Protein AF-A0A1Y3U5J1-F1 (afdb_monomer_lite)

Structure (mmCIF, N/CA/C/O backbone):
data_AF-A0A1Y3U5J1-F1
#
_entry.id   AF-A0A1Y3U5J1-F1
#
loop_
_atom_site.group_PDB
_atom_site.id
_atom_site.type_symbol
_atom_site.label_atom_id
_atom_site.label_alt_id
_atom_site.label_comp_id
_atom_site.label_asym_id
_atom_site.label_entity_id
_atom_site.label_seq_id
_atom_site.pdbx_PDB_ins_code
_atom_site.Cartn_x
_atom_site.Cartn_y
_atom_site.Cartn_z
_atom_site.occupancy
_atom_site.B_iso_or_equiv
_atom_site.auth_seq_id
_atom_site.auth_comp_id
_atom_site.auth_asym_id
_atom_site.auth_atom_id
_atom_site.pdbx_PDB_model_num
ATOM 1 N N . MET A 1 1 ? 10.148 -7.569 -14.868 1.00 56.69 1 MET A N 1
ATOM 2 C CA . MET A 1 1 ? 9.411 -7.287 -13.622 1.00 56.69 1 MET A CA 1
ATOM 3 C C . MET A 1 1 ? 9.762 -8.382 -12.646 1.00 56.69 1 MET A C 1
ATOM 5 O O . MET A 1 1 ? 9.313 -9.505 -12.846 1.00 56.69 1 MET A O 1
ATOM 9 N N . ASP A 1 2 ? 10.622 -8.093 -11.670 1.00 65.00 2 ASP A N 1
ATOM 10 C CA . ASP A 1 2 ? 10.996 -9.087 -10.664 1.00 65.00 2 ASP A CA 1
ATOM 11 C C . ASP A 1 2 ? 9.835 -9.297 -9.703 1.00 65.00 2 ASP A C 1
ATOM 13 O O . ASP A 1 2 ? 9.627 -8.558 -8.738 1.00 65.00 2 ASP A O 1
ATOM 17 N N . ARG A 1 3 ? 9.050 -10.330 -10.007 1.00 63.84 3 ARG A N 1
ATOM 18 C CA . ARG A 1 3 ? 7.962 -10.824 -9.164 1.00 63.84 3 ARG A CA 1
ATOM 19 C C . ARG A 1 3 ? 8.442 -11.074 -7.731 1.00 63.84 3 ARG A C 1
ATOM 21 O O . ARG A 1 3 ? 7.690 -10.850 -6.785 1.00 63.84 3 ARG A O 1
ATOM 28 N N . ASP A 1 4 ? 9.700 -11.479 -7.600 1.00 67.88 4 ASP A N 1
ATOM 29 C CA . ASP A 1 4 ? 10.352 -11.791 -6.334 1.00 67.88 4 ASP A CA 1
ATOM 30 C C . ASP A 1 4 ? 10.629 -10.529 -5.512 1.00 67.88 4 ASP A C 1
ATOM 32 O O . ASP A 1 4 ? 10.334 -10.513 -4.321 1.00 67.88 4 ASP A O 1
ATOM 36 N N . ALA A 1 5 ? 11.044 -9.425 -6.144 1.00 68.62 5 ALA A N 1
ATOM 37 C CA . ALA A 1 5 ? 11.240 -8.145 -5.460 1.00 68.62 5 ALA A CA 1
ATOM 38 C C . ALA A 1 5 ? 9.916 -7.549 -4.954 1.00 68.62 5 ALA A C 1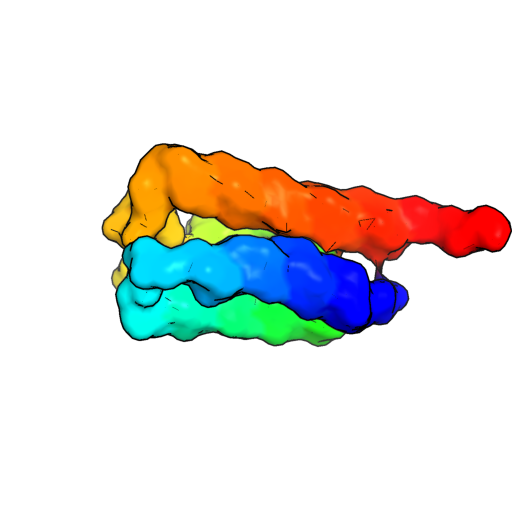
ATOM 40 O O . ALA A 1 5 ? 9.856 -6.988 -3.858 1.00 68.62 5 ALA A O 1
ATOM 41 N N . ALA A 1 6 ? 8.833 -7.695 -5.730 1.00 69.19 6 ALA A N 1
ATOM 42 C CA . ALA A 1 6 ? 7.500 -7.307 -5.277 1.00 69.19 6 ALA A CA 1
ATOM 43 C C . ALA A 1 6 ? 7.056 -8.164 -4.084 1.00 69.19 6 ALA A C 1
ATOM 45 O O . ALA A 1 6 ? 6.608 -7.629 -3.069 1.00 69.19 6 ALA A O 1
ATOM 46 N N . MET A 1 7 ? 7.220 -9.485 -4.173 1.00 70.44 7 MET A N 1
ATOM 47 C CA . MET A 1 7 ? 6.881 -10.386 -3.073 1.00 70.44 7 MET A CA 1
ATOM 48 C C . MET A 1 7 ? 7.713 -10.125 -1.816 1.00 70.44 7 MET A C 1
ATOM 50 O O . MET A 1 7 ? 7.141 -10.138 -0.733 1.00 70.44 7 MET A O 1
ATOM 54 N N . GLU A 1 8 ? 9.007 -9.831 -1.928 1.00 76.06 8 GLU A N 1
ATOM 55 C CA . GLU A 1 8 ? 9.881 -9.542 -0.786 1.00 76.06 8 GLU A CA 1
ATOM 56 C C . GLU A 1 8 ? 9.525 -8.212 -0.104 1.00 76.06 8 GLU A C 1
ATOM 58 O O . GLU A 1 8 ? 9.338 -8.165 1.115 1.00 76.06 8 GLU A O 1
ATOM 63 N N . ALA A 1 9 ? 9.326 -7.144 -0.885 1.00 71.44 9 ALA A N 1
ATOM 64 C CA . ALA A 1 9 ? 8.915 -5.841 -0.361 1.00 71.44 9 ALA A CA 1
ATOM 65 C C . ALA A 1 9 ? 7.562 -5.916 0.369 1.00 71.44 9 ALA A C 1
ATOM 67 O O . ALA A 1 9 ? 7.376 -5.290 1.416 1.00 71.44 9 ALA A O 1
ATOM 68 N N . PHE A 1 10 ? 6.624 -6.721 -0.143 1.00 76.56 10 PHE A N 1
ATOM 69 C CA . PHE A 1 10 ? 5.346 -6.957 0.525 1.00 76.56 10 PHE A CA 1
ATOM 70 C C . PHE A 1 10 ? 5.424 -7.991 1.653 1.00 76.56 10 PHE A C 1
ATOM 72 O O . PHE A 1 10 ? 4.622 -7.904 2.580 1.00 76.56 10 PHE A O 1
ATOM 79 N N . ALA A 1 11 ? 6.377 -8.926 1.641 1.00 76.75 11 ALA A N 1
ATOM 80 C CA . ALA A 1 11 ? 6.579 -9.879 2.731 1.00 76.75 11 ALA A CA 1
ATOM 81 C C . ALA A 1 11 ? 6.953 -9.158 4.030 1.00 76.75 11 ALA A C 1
ATOM 83 O O . ALA A 1 11 ? 6.437 -9.514 5.085 1.00 76.75 11 ALA A O 1
ATOM 84 N N . GLY A 1 12 ? 7.771 -8.102 3.957 1.00 72.25 12 GLY A N 1
ATOM 85 C CA . GLY A 1 12 ? 8.059 -7.242 5.110 1.00 72.25 12 GLY A CA 1
ATOM 86 C C . GLY A 1 12 ? 6.797 -6.602 5.698 1.00 72.25 12 GLY A C 1
ATOM 87 O O . GLY A 1 12 ? 6.580 -6.657 6.904 1.00 72.25 12 GLY A O 1
ATOM 88 N N . PHE A 1 13 ? 5.919 -6.077 4.838 1.00 75.06 13 PHE A N 1
ATOM 89 C CA . PHE A 1 13 ? 4.654 -5.461 5.251 1.00 75.06 13 PHE A CA 1
ATOM 90 C C . PHE A 1 13 ? 3.631 -6.484 5.781 1.00 75.06 13 PHE A C 1
ATOM 92 O O . PHE A 1 13 ? 2.896 -6.199 6.720 1.00 75.06 13 PHE A O 1
ATOM 99 N N . LEU A 1 14 ? 3.577 -7.686 5.197 1.00 73.50 14 LEU A N 1
ATOM 100 C CA . LEU A 1 14 ? 2.668 -8.766 5.604 1.00 73.50 14 LEU A CA 1
ATOM 101 C C . LEU A 1 14 ? 3.132 -9.515 6.861 1.00 73.50 14 LEU A C 1
ATOM 103 O O . LEU A 1 14 ? 2.298 -10.086 7.560 1.00 73.50 14 LEU A O 1
ATOM 107 N N . ASN A 1 15 ? 4.436 -9.528 7.147 1.00 72.38 15 ASN A N 1
ATOM 108 C CA . ASN A 1 15 ? 4.993 -10.120 8.366 1.00 72.38 15 ASN A CA 1
ATOM 109 C C . ASN A 1 15 ? 4.779 -9.244 9.607 1.00 72.38 15 ASN A C 1
ATOM 111 O O . ASN A 1 15 ? 4.990 -9.715 10.730 1.00 72.38 15 ASN A O 1
ATOM 115 N N . ASP A 1 16 ? 4.331 -8.000 9.429 1.00 66.75 16 ASP A N 1
ATOM 116 C CA . ASP A 1 16 ? 3.850 -7.187 10.533 1.00 66.75 16 ASP A CA 1
ATOM 117 C C . ASP A 1 16 ? 2.558 -7.811 11.093 1.00 66.75 16 ASP A C 1
ATOM 119 O O . ASP A 1 16 ? 1.486 -7.780 10.481 1.00 66.75 16 ASP A O 1
ATOM 123 N N . ARG A 1 17 ? 2.665 -8.403 12.290 1.00 64.12 17 ARG A N 1
ATOM 124 C CA . ARG A 1 17 ? 1.561 -9.092 12.984 1.00 64.12 17 ARG A CA 1
ATOM 125 C C . ARG A 1 17 ? 0.407 -8.158 13.384 1.00 64.12 17 ARG A C 1
ATOM 127 O O . ARG A 1 17 ? -0.548 -8.627 13.999 1.00 64.12 17 ARG A O 1
ATOM 134 N N . SER A 1 18 ? 0.481 -6.862 13.075 1.00 81.06 18 SER A N 1
ATOM 135 C CA . SER A 1 18 ? -0.569 -5.882 13.362 1.00 81.06 18 SER A CA 1
ATOM 136 C C . SER A 1 18 ? -1.691 -5.820 12.317 1.00 81.06 18 SER A C 1
ATOM 138 O O . SER A 1 18 ? -2.715 -5.185 12.584 1.00 81.06 18 SER A O 1
ATOM 140 N N . LEU A 1 19 ? -1.542 -6.459 11.147 1.00 87.75 19 LEU A N 1
ATOM 141 C CA . LEU A 1 19 ? -2.568 -6.401 10.103 1.00 87.75 19 LEU A CA 1
ATOM 142 C C . LEU A 1 19 ? -3.754 -7.336 10.381 1.00 87.75 19 LEU A C 1
ATOM 144 O O . LEU A 1 19 ? -3.591 -8.525 10.645 1.00 87.75 19 LEU A O 1
ATOM 148 N N . ASN A 1 20 ? -4.971 -6.812 10.235 1.00 90.38 20 ASN A N 1
ATOM 149 C CA . ASN A 1 20 ? -6.196 -7.613 10.241 1.00 90.38 20 ASN A CA 1
ATOM 150 C C . ASN A 1 20 ? -6.516 -8.195 8.850 1.00 90.38 20 ASN A C 1
ATOM 152 O O . ASN A 1 20 ? -5.942 -7.802 7.834 1.00 90.38 20 ASN A O 1
ATOM 156 N N . GLU A 1 21 ? -7.490 -9.106 8.781 1.00 89.31 21 GLU A N 1
ATOM 157 C CA . GLU A 1 21 ? -7.875 -9.790 7.536 1.00 89.31 21 GLU A CA 1
ATOM 158 C C . GLU A 1 21 ? -8.253 -8.833 6.395 1.00 89.31 21 GLU A C 1
ATOM 160 O O . GLU A 1 21 ? -7.897 -9.067 5.236 1.00 89.31 21 GLU A O 1
ATOM 165 N N . GLN A 1 22 ? -8.934 -7.724 6.710 1.00 90.38 22 GLN A N 1
ATOM 166 C CA . GLN A 1 22 ? -9.321 -6.724 5.715 1.00 90.38 22 GLN A CA 1
ATOM 167 C C . GLN A 1 22 ? -8.084 -6.043 5.113 1.00 90.38 22 GLN A C 1
ATOM 169 O O . GLN A 1 22 ? -8.000 -5.870 3.894 1.00 90.38 22 GLN A O 1
ATOM 174 N N . GLN A 1 23 ? -7.118 -5.680 5.955 1.00 91.12 23 GLN A N 1
ATOM 175 C CA . GLN A 1 23 ? -5.849 -5.088 5.538 1.00 91.12 23 GLN A CA 1
ATOM 176 C C . GLN A 1 23 ? -5.010 -6.084 4.726 1.00 91.12 23 GLN A C 1
ATOM 178 O O . GLN A 1 23 ? -4.532 -5.732 3.649 1.00 91.12 23 GLN A O 1
ATOM 183 N N . ILE A 1 24 ? -4.912 -7.342 5.165 1.00 89.50 24 ILE A N 1
ATOM 184 C CA . ILE A 1 24 ? -4.197 -8.408 4.442 1.00 89.50 24 ILE A CA 1
ATOM 185 C C . ILE A 1 24 ? -4.797 -8.616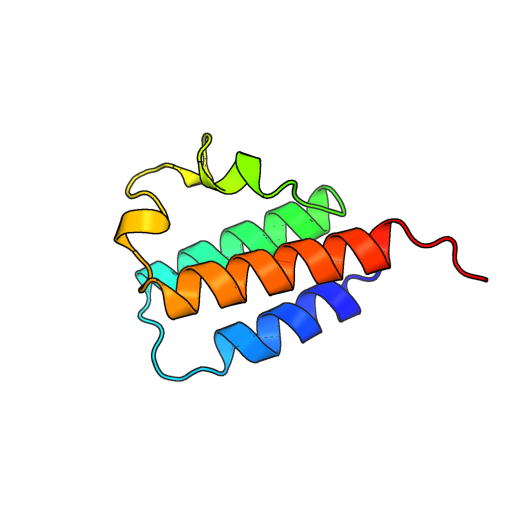 3.046 1.00 89.50 24 ILE A C 1
ATOM 187 O O . ILE A 1 24 ? -4.068 -8.679 2.055 1.00 89.50 24 ILE A O 1
ATOM 191 N N . SER A 1 25 ? -6.126 -8.692 2.939 1.00 89.88 25 SER A N 1
ATOM 192 C CA . SER A 1 25 ? -6.817 -8.835 1.651 1.00 89.88 25 SER A CA 1
ATOM 193 C C . SER A 1 25 ? -6.551 -7.646 0.720 1.00 89.88 25 SER A C 1
ATOM 195 O O . SER A 1 25 ? -6.327 -7.817 -0.479 1.00 89.88 25 SER A O 1
ATOM 197 N N . PHE A 1 26 ? -6.504 -6.428 1.266 1.00 92.25 26 PHE A N 1
ATOM 198 C CA . PHE A 1 26 ? -6.128 -5.242 0.501 1.00 92.25 26 PHE A CA 1
ATOM 199 C C . PHE A 1 26 ? -4.698 -5.324 -0.038 1.00 92.25 26 PHE A C 1
ATOM 201 O O . PHE A 1 26 ? -4.503 -5.133 -1.236 1.00 92.25 26 PHE A O 1
ATOM 208 N N . VAL A 1 27 ? -3.721 -5.674 0.801 1.00 89.69 27 VAL A N 1
ATOM 209 C CA . VAL A 1 27 ? -2.317 -5.813 0.377 1.00 89.69 27 VAL A CA 1
ATOM 210 C C . VAL A 1 27 ? -2.180 -6.870 -0.714 1.00 89.69 27 VAL A C 1
ATOM 212 O O . VAL A 1 27 ? -1.545 -6.614 -1.730 1.00 89.69 27 VAL A O 1
ATOM 215 N N . LYS A 1 28 ? -2.844 -8.024 -0.574 1.00 88.38 28 LYS A N 1
ATOM 216 C CA . LYS A 1 28 ? -2.844 -9.071 -1.609 1.00 88.38 28 LYS A CA 1
ATOM 217 C C . LYS A 1 28 ? -3.381 -8.569 -2.952 1.00 88.38 28 LYS A C 1
ATOM 219 O O . LYS A 1 28 ? -2.822 -8.906 -3.991 1.00 88.38 28 LYS A O 1
ATOM 224 N N . ARG A 1 29 ? -4.430 -7.736 -2.953 1.00 91.75 29 ARG A N 1
ATOM 225 C CA . ARG A 1 29 ? -4.936 -7.109 -4.189 1.00 91.75 29 ARG A CA 1
ATOM 226 C C . ARG A 1 29 ? -3.904 -6.175 -4.821 1.00 91.75 29 ARG A C 1
ATOM 228 O O . ARG A 1 29 ? -3.763 -6.187 -6.039 1.00 91.75 29 ARG A O 1
ATOM 235 N N . VAL A 1 30 ? -3.182 -5.397 -4.012 1.00 90.56 30 VAL A N 1
ATOM 236 C CA . VAL A 1 30 ? -2.098 -4.525 -4.497 1.00 90.56 30 VAL A CA 1
ATOM 237 C C . VAL A 1 30 ? -0.967 -5.360 -5.099 1.00 90.56 30 VAL A C 1
ATOM 239 O O . VAL A 1 30 ? -0.549 -5.075 -6.217 1.00 90.56 30 VAL A O 1
ATOM 242 N N . VAL A 1 31 ? -0.525 -6.416 -4.407 1.00 86.38 31 VAL A N 1
ATOM 243 C CA . VAL A 1 31 ? 0.502 -7.353 -4.898 1.00 86.38 31 VAL A CA 1
ATOM 244 C C . VAL A 1 31 ? 0.101 -7.922 -6.254 1.00 86.38 31 VAL A C 1
ATOM 246 O O . VAL A 1 31 ? 0.875 -7.827 -7.198 1.00 86.38 31 VAL A O 1
ATOM 249 N N . ASN A 1 32 ? -1.113 -8.469 -6.374 1.00 88.56 32 ASN A N 1
ATOM 250 C CA . ASN A 1 32 ? -1.591 -9.053 -7.628 1.00 88.56 32 ASN A CA 1
ATOM 251 C C . ASN A 1 32 ? -1.586 -8.026 -8.764 1.00 88.56 32 ASN A C 1
ATOM 253 O O . ASN A 1 32 ? -1.058 -8.299 -9.834 1.00 88.56 32 ASN A O 1
ATOM 257 N N . TYR A 1 33 ? -2.088 -6.815 -8.509 1.00 90.94 33 TYR A N 1
ATOM 258 C CA . TYR A 1 33 ? -2.073 -5.750 -9.509 1.00 90.94 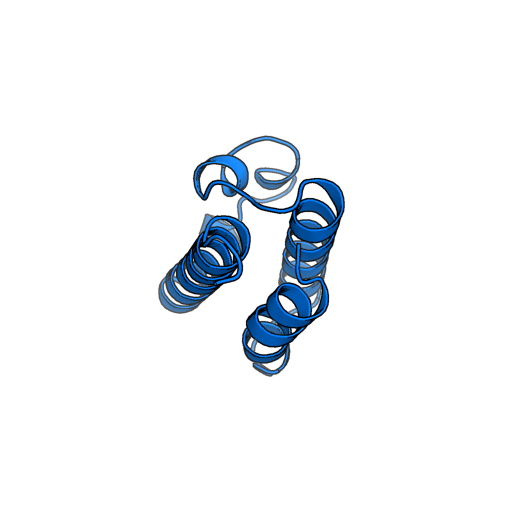33 TYR A CA 1
ATOM 259 C C . TYR A 1 33 ? -0.653 -5.399 -9.958 1.00 90.94 33 TYR A C 1
ATOM 261 O O . TYR A 1 33 ? -0.409 -5.252 -11.151 1.00 90.94 33 TYR A O 1
ATOM 269 N N . VAL A 1 34 ? 0.282 -5.267 -9.015 1.00 87.12 34 VAL A N 1
ATOM 270 C CA . VAL A 1 34 ? 1.688 -4.978 -9.315 1.00 87.12 34 VAL A CA 1
ATOM 271 C C . VAL A 1 34 ? 2.333 -6.128 -10.084 1.00 87.12 34 VAL A C 1
ATOM 273 O O . VAL A 1 34 ? 3.102 -5.877 -10.994 1.00 87.12 34 VAL A O 1
ATOM 276 N N . VAL A 1 35 ? 2.005 -7.383 -9.781 1.00 83.56 35 VAL A N 1
ATOM 277 C CA . VAL A 1 35 ? 2.501 -8.539 -10.541 1.00 83.56 35 VAL A CA 1
ATOM 278 C C . VAL A 1 35 ? 1.977 -8.528 -11.979 1.00 83.56 35 VAL A C 1
ATOM 280 O O . VAL A 1 35 ? 2.755 -8.758 -12.902 1.00 83.56 35 VAL A O 1
ATOM 283 N N . ASP A 1 36 ? 0.695 -8.224 -12.172 1.00 87.31 36 ASP A N 1
ATOM 284 C CA . ASP A 1 36 ? 0.046 -8.282 -13.487 1.00 87.31 36 ASP A CA 1
ATOM 285 C C . ASP A 1 36 ? 0.403 -7.081 -14.379 1.00 87.31 36 ASP A C 1
ATOM 287 O O . ASP A 1 36 ? 0.571 -7.225 -15.588 1.00 87.31 36 ASP A O 1
ATOM 291 N N . ASN A 1 37 ? 0.543 -5.888 -13.792 1.00 87.94 37 ASN A N 1
ATOM 292 C CA . ASN A 1 37 ? 0.828 -4.633 -14.509 1.00 87.94 37 ASN A CA 1
ATOM 293 C C . ASN A 1 37 ? 2.303 -4.221 -14.408 1.00 87.94 37 ASN A C 1
ATOM 295 O O . ASN A 1 37 ? 2.735 -3.223 -14.985 1.00 87.94 37 ASN A O 1
ATOM 299 N N . GLY A 1 38 ? 3.074 -4.968 -13.626 1.00 84.44 38 GLY A N 1
ATOM 300 C CA . GLY A 1 38 ? 4.467 -4.722 -13.312 1.00 84.44 38 GLY A CA 1
ATOM 301 C C . GLY A 1 38 ? 4.714 -3.666 -12.224 1.00 84.44 38 GLY A C 1
ATOM 302 O O . GLY A 1 38 ? 5.546 -3.861 -11.339 1.00 84.44 38 GLY A O 1
ATOM 303 N N . TYR A 1 39 ? 3.983 -2.555 -12.238 1.00 86.25 39 TYR A N 1
ATOM 304 C CA . TYR A 1 39 ? 4.067 -1.549 -11.182 1.00 86.25 39 TYR A CA 1
ATOM 305 C C . TYR A 1 39 ? 2.712 -0.900 -10.908 1.00 86.25 39 TYR A C 1
ATOM 307 O O . TYR A 1 39 ? 1.760 -1.022 -11.678 1.00 86.25 39 TYR A O 1
ATOM 315 N N . MET A 1 40 ? 2.624 -0.203 -9.778 1.00 89.81 40 MET A N 1
ATOM 316 C CA . MET A 1 40 ? 1.464 0.593 -9.399 1.00 89.81 40 MET A CA 1
ATOM 317 C C . MET A 1 40 ? 1.905 2.030 -9.142 1.00 89.81 40 MET A C 1
ATOM 319 O O . MET A 1 40 ? 2.870 2.270 -8.418 1.00 89.81 40 MET A O 1
ATOM 323 N N . GLU A 1 41 ? 1.163 2.992 -9.687 1.00 90.94 41 GLU A N 1
ATOM 324 C CA . GLU A 1 41 ? 1.286 4.385 -9.264 1.00 90.94 41 GLU A CA 1
ATOM 325 C C . GLU A 1 41 ? 0.534 4.604 -7.942 1.00 90.94 41 GLU A C 1
ATOM 327 O O . GLU A 1 41 ? -0.605 4.148 -7.814 1.00 90.94 41 GLU A O 1
ATOM 332 N N . PRO A 1 42 ? 1.091 5.348 -6.967 1.00 89.62 42 PRO A N 1
ATOM 333 C CA . PRO A 1 42 ? 0.448 5.570 -5.668 1.00 89.62 42 PRO A CA 1
ATOM 334 C C . PRO A 1 42 ? -0.988 6.111 -5.738 1.00 89.62 42 PRO A C 1
ATOM 336 O O . PRO A 1 42 ? -1.807 5.832 -4.866 1.00 89.62 42 PRO A O 1
ATOM 339 N N . GLN A 1 43 ? -1.307 6.871 -6.788 1.00 90.25 43 GLN A N 1
ATOM 340 C CA . GLN A 1 43 ? -2.636 7.446 -7.022 1.00 90.25 43 GLN A CA 1
ATOM 341 C C . GLN A 1 43 ? -3.710 6.367 -7.247 1.00 90.25 43 GLN A C 1
ATOM 343 O O . GLN A 1 43 ? -4.872 6.584 -6.893 1.00 90.25 43 GLN A O 1
ATOM 348 N N . ALA A 1 44 ? -3.330 5.187 -7.753 1.00 92.44 44 ALA A N 1
ATOM 349 C CA . ALA A 1 44 ? -4.242 4.067 -7.982 1.00 92.44 44 ALA A CA 1
ATOM 350 C C . ALA A 1 44 ? -4.890 3.561 -6.681 1.00 92.44 44 ALA A C 1
ATOM 352 O O . ALA A 1 44 ? -6.019 3.082 -6.713 1.00 92.44 44 ALA A O 1
ATOM 353 N N . LEU A 1 45 ? -4.241 3.739 -5.521 1.00 92.06 45 LEU A N 1
ATOM 354 C CA . LEU A 1 45 ? -4.802 3.368 -4.211 1.00 92.06 45 LEU A CA 1
ATOM 355 C C . LEU A 1 45 ? -6.073 4.149 -3.846 1.00 92.06 45 LEU A C 1
ATOM 357 O O . LEU A 1 45 ? -6.848 3.717 -2.992 1.00 92.06 45 LEU A O 1
ATOM 361 N N . THR A 1 46 ? -6.269 5.316 -4.462 1.00 90.38 46 THR A N 1
ATOM 362 C CA . THR A 1 46 ? -7.446 6.175 -4.264 1.00 90.38 46 THR A CA 1
ATOM 363 C C . THR A 1 46 ? -8.480 6.053 -5.380 1.00 90.38 46 THR A C 1
ATOM 365 O O . THR A 1 46 ? -9.458 6.795 -5.382 1.00 90.38 46 THR A O 1
ATOM 368 N N . GLN A 1 47 ? -8.284 5.122 -6.317 1.00 92.25 47 GLN A N 1
ATOM 369 C CA . GLN A 1 47 ? -9.171 4.889 -7.454 1.00 92.25 47 GLN A CA 1
ATOM 370 C C . GLN A 1 47 ? -9.756 3.468 -7.412 1.00 92.25 47 GLN A C 1
ATOM 372 O O . GLN A 1 47 ? -9.175 2.579 -6.780 1.00 92.25 47 GLN A O 1
ATOM 377 N N . PRO A 1 48 ? -10.892 3.209 -8.085 1.00 91.31 48 PRO A N 1
ATOM 378 C CA . PRO A 1 48 ? -11.397 1.851 -8.251 1.00 91.31 48 PRO A CA 1
ATOM 379 C C . PRO A 1 48 ? -10.358 0.929 -8.908 1.00 91.31 48 PRO A C 1
ATOM 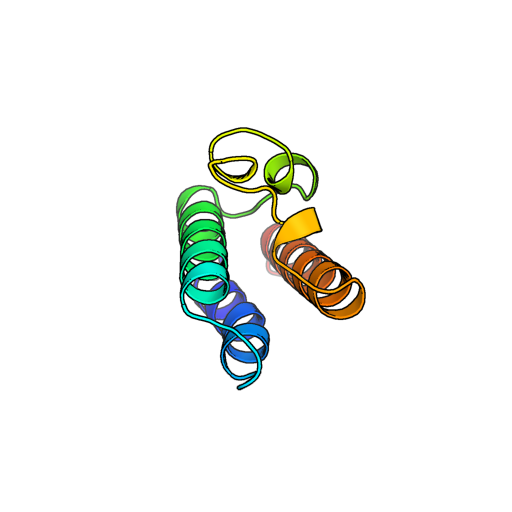381 O O . PRO A 1 48 ? -9.704 1.353 -9.860 1.00 91.31 48 PRO A O 1
ATOM 384 N N . PRO A 1 49 ? -10.211 -0.331 -8.448 1.00 90.75 49 PRO A N 1
ATOM 385 C CA . PRO A 1 49 ? -11.006 -1.019 -7.420 1.00 90.75 49 PRO A CA 1
ATOM 386 C C . PRO A 1 49 ? -10.490 -0.857 -5.970 1.00 90.75 49 PRO A C 1
ATOM 388 O O . PRO A 1 49 ? -11.018 -1.508 -5.066 1.00 90.75 49 PRO A O 1
ATOM 391 N N . PHE A 1 50 ? -9.457 -0.043 -5.731 1.00 93.19 50 PHE A N 1
ATOM 392 C CA . PHE A 1 50 ? -8.773 0.082 -4.434 1.00 93.19 50 PHE A CA 1
ATOM 393 C C . PHE A 1 50 ? -9.419 1.091 -3.476 1.00 93.19 50 PHE A C 1
ATOM 395 O O . PHE A 1 50 ? -9.260 0.985 -2.264 1.00 93.19 50 PHE A O 1
ATOM 402 N N . ASP A 1 51 ? -10.216 2.030 -3.974 1.00 91.88 51 ASP A N 1
ATOM 403 C CA . ASP A 1 51 ? -11.006 2.939 -3.135 1.00 91.88 51 ASP A CA 1
ATOM 404 C C . ASP A 1 51 ? -12.202 2.250 -2.439 1.00 91.88 51 ASP A C 1
ATOM 406 O O . ASP A 1 51 ? -12.794 2.815 -1.512 1.00 91.88 51 ASP A O 1
ATOM 410 N N . ARG A 1 52 ? -12.547 1.020 -2.854 1.00 89.12 52 ARG A N 1
ATOM 411 C CA . ARG A 1 52 ? -13.767 0.294 -2.465 1.00 89.12 52 ARG A CA 1
ATOM 412 C C . ARG A 1 52 ? -13.504 -1.084 -1.830 1.00 89.12 52 ARG A C 1
ATOM 414 O O . ARG A 1 52 ? -12.521 -1.765 -2.141 1.00 89.12 52 ARG A O 1
ATOM 421 N N . PRO A 1 53 ? -14.420 -1.556 -0.955 1.00 86.19 53 PRO A N 1
ATOM 422 C CA . PRO A 1 53 ? -15.566 -0.832 -0.374 1.00 86.19 53 PRO A CA 1
ATOM 423 C C . PRO A 1 53 ? -15.152 0.194 0.696 1.00 86.19 53 PRO A C 1
ATOM 425 O O . PRO A 1 53 ? -15.963 1.009 1.126 1.00 86.19 53 PRO A O 1
ATOM 428 N N . LYS A 1 54 ? -13.892 0.155 1.138 1.00 88.31 54 LYS A N 1
ATOM 429 C CA . LYS A 1 54 ? -13.315 1.074 2.114 1.00 88.31 54 LYS A CA 1
ATOM 430 C C . LYS A 1 54 ? -11.944 1.505 1.605 1.00 88.31 54 LYS A C 1
ATOM 432 O O . LYS A 1 54 ? -11.131 0.655 1.262 1.00 88.31 54 LYS A O 1
ATOM 437 N N . SER A 1 55 ? -11.702 2.812 1.583 1.00 90.50 55 SER A N 1
ATOM 438 C CA . SER A 1 55 ? -10.411 3.377 1.185 1.00 90.50 55 SER A CA 1
ATOM 439 C C . SER A 1 55 ? -9.299 2.961 2.150 1.00 90.50 55 SER A C 1
ATOM 441 O O . SER A 1 55 ? -9.516 2.913 3.368 1.00 90.50 55 SER A O 1
ATOM 443 N N . PHE A 1 56 ? -8.092 2.751 1.617 1.00 91.88 56 PHE A N 1
ATOM 444 C CA . PHE A 1 56 ? -6.908 2.415 2.409 1.00 91.88 56 PHE A CA 1
ATOM 445 C C . PHE A 1 56 ? -6.615 3.461 3.504 1.00 91.88 56 PHE A C 1
ATOM 447 O O . PHE A 1 56 ? -6.237 3.090 4.613 1.00 91.88 56 PHE A O 1
ATOM 454 N N . VAL A 1 57 ? -6.920 4.744 3.258 1.00 92.00 57 VAL A N 1
ATOM 455 C CA . VAL A 1 57 ? -6.758 5.842 4.233 1.00 92.00 57 VAL A CA 1
ATOM 456 C C . VAL A 1 57 ? -7.579 5.607 5.508 1.00 92.00 57 VAL A C 1
ATOM 458 O O . VAL A 1 57 ? -7.194 6.028 6.593 1.00 92.00 57 VAL A O 1
ATOM 461 N N . ARG A 1 58 ? -8.719 4.910 5.403 1.00 93.12 58 ARG A N 1
ATOM 462 C CA . ARG A 1 58 ? -9.564 4.546 6.557 1.00 93.12 58 ARG A CA 1
ATOM 463 C C . ARG A 1 58 ? -9.280 3.143 7.091 1.00 93.12 58 ARG A C 1
ATOM 465 O O . ARG A 1 58 ? -9.876 2.748 8.094 1.00 93.12 58 ARG A O 1
ATOM 472 N N . MET A 1 59 ? -8.487 2.352 6.375 1.00 91.88 59 MET A N 1
ATOM 473 C CA . MET A 1 59 ? -8.147 0.982 6.753 1.00 91.88 59 MET A CA 1
ATOM 474 C C . MET A 1 59 ? -6.842 0.901 7.531 1.00 91.88 59 MET A C 1
ATOM 476 O O . MET A 1 59 ? -6.724 0.032 8.383 1.00 91.88 59 MET A O 1
ATOM 480 N N . PHE A 1 60 ? -5.882 1.769 7.236 1.00 92.06 60 PHE A N 1
ATOM 481 C CA . PHE A 1 60 ? -4.530 1.724 7.781 1.00 92.06 60 PHE A CA 1
ATOM 482 C C . PHE A 1 60 ? -4.254 2.943 8.662 1.00 92.06 60 PHE A C 1
ATOM 484 O O . PHE A 1 60 ? -4.790 4.024 8.413 1.00 92.06 60 PHE A O 1
ATOM 491 N N . SER A 1 61 ? -3.404 2.783 9.678 1.00 92.44 61 SER A N 1
ATOM 492 C CA . SER A 1 61 ? -2.864 3.919 10.434 1.00 92.44 61 SER A CA 1
ATOM 493 C C . SER A 1 61 ? -1.972 4.790 9.543 1.00 92.44 61 SER A C 1
ATOM 495 O O . SER A 1 61 ? -1.500 4.337 8.502 1.00 92.44 61 SER A O 1
ATOM 497 N N . THR A 1 62 ? -1.692 6.029 9.949 1.00 92.50 62 THR A N 1
ATOM 498 C CA . THR A 1 62 ? -0.799 6.922 9.189 1.00 92.50 62 THR A CA 1
ATOM 499 C C . THR A 1 62 ? 0.565 6.283 8.917 1.00 92.50 62 THR A C 1
ATOM 501 O O . THR A 1 62 ? 1.073 6.388 7.805 1.00 92.50 62 THR A O 1
ATOM 504 N N . GLN A 1 63 ? 1.129 5.569 9.898 1.00 90.12 63 GLN A N 1
ATOM 505 C CA . GLN A 1 63 ? 2.400 4.863 9.724 1.00 90.12 63 GLN A CA 1
ATOM 506 C C . GLN A 1 63 ? 2.280 3.760 8.664 1.00 90.12 63 GLN A C 1
ATOM 508 O O . GLN A 1 63 ? 3.016 3.764 7.685 1.00 90.12 63 GLN A O 1
ATOM 513 N N . GLN A 1 64 ? 1.266 2.899 8.783 1.00 90.25 64 GLN A N 1
ATOM 514 C CA . GLN A 1 64 ? 1.024 1.819 7.823 1.00 90.25 64 GLN A CA 1
ATOM 515 C C . GLN A 1 64 ? 0.754 2.342 6.401 1.00 90.25 64 GLN A C 1
ATOM 517 O O . GLN A 1 64 ? 1.134 1.704 5.421 1.00 90.25 64 GLN A O 1
ATOM 522 N N . GLN A 1 65 ? 0.110 3.506 6.264 1.00 91.62 65 GLN A N 1
ATOM 523 C CA . GLN A 1 65 ? -0.078 4.161 4.966 1.00 91.62 65 GLN A CA 1
ATOM 524 C C . GLN A 1 65 ? 1.265 4.574 4.352 1.00 91.62 65 GLN A C 1
ATOM 526 O O . GLN A 1 65 ? 1.493 4.328 3.168 1.00 91.62 65 GLN A O 1
ATOM 531 N N . MET A 1 66 ? 2.156 5.174 5.144 1.00 90.81 66 MET A N 1
ATOM 532 C CA . MET A 1 66 ? 3.492 5.572 4.690 1.00 90.81 66 MET A CA 1
ATOM 533 C C . MET A 1 66 ? 4.349 4.366 4.302 1.00 90.81 66 MET A C 1
ATOM 535 O O . MET A 1 66 ? 5.014 4.399 3.263 1.00 90.81 66 MET A O 1
ATOM 539 N N . ASP A 1 67 ? 4.285 3.290 5.082 1.00 88.62 67 ASP A N 1
ATOM 540 C CA . ASP A 1 67 ? 5.028 2.059 4.815 1.00 88.62 67 ASP A CA 1
ATOM 541 C C . ASP A 1 67 ? 4.544 1.399 3.515 1.00 88.62 67 ASP A C 1
ATOM 543 O O . ASP A 1 67 ? 5.351 1.049 2.652 1.00 88.62 67 ASP A O 1
ATOM 547 N N . LEU A 1 68 ? 3.223 1.331 3.306 1.00 88.50 68 LEU A N 1
ATOM 548 C CA . LEU A 1 68 ? 2.634 0.809 2.072 1.00 88.50 68 LEU A CA 1
ATOM 549 C C . LEU A 1 68 ? 3.022 1.648 0.844 1.00 88.50 68 LEU A C 1
ATOM 551 O O . LEU A 1 68 ? 3.386 1.101 -0.198 1.00 88.50 68 LEU A O 1
ATOM 555 N N . LEU A 1 69 ? 2.967 2.980 0.956 1.00 90.31 69 LEU A N 1
ATOM 556 C CA . LEU A 1 69 ? 3.381 3.886 -0.120 1.00 90.31 69 LEU A CA 1
ATOM 557 C C . LEU A 1 69 ? 4.869 3.732 -0.451 1.00 90.31 69 LEU A C 1
ATOM 559 O O . LEU A 1 69 ? 5.243 3.776 -1.624 1.00 90.31 69 LEU A O 1
ATOM 563 N N . THR A 1 70 ? 5.708 3.538 0.565 1.00 88.94 70 THR A N 1
ATOM 564 C CA . THR A 1 70 ? 7.147 3.302 0.398 1.00 88.94 70 THR A CA 1
ATOM 565 C C . THR A 1 70 ? 7.401 1.978 -0.315 1.00 88.94 70 THR A C 1
ATOM 567 O O . THR A 1 70 ? 8.151 1.954 -1.289 1.00 88.94 70 THR A O 1
ATOM 570 N N . ALA A 1 71 ? 6.714 0.903 0.081 1.00 86.81 71 ALA A N 1
ATOM 571 C CA . ALA A 1 71 ? 6.810 -0.392 -0.589 1.00 86.81 71 ALA A CA 1
ATOM 572 C C . ALA A 1 71 ? 6.434 -0.298 -2.078 1.00 86.81 71 ALA A C 1
ATOM 574 O O . ALA A 1 71 ? 7.191 -0.747 -2.936 1.00 86.81 71 A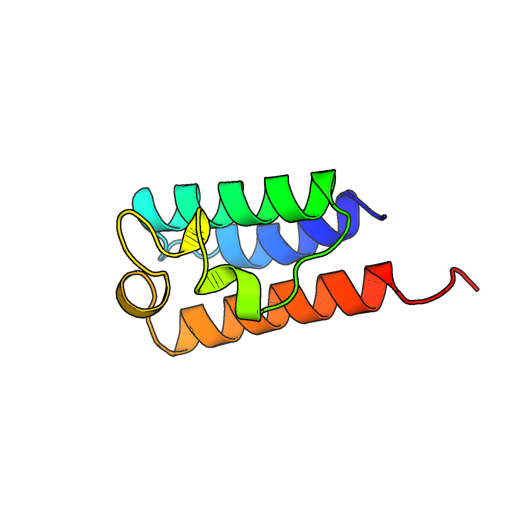LA A O 1
ATOM 575 N N . ILE A 1 72 ? 5.317 0.363 -2.407 1.00 88.00 72 ILE A N 1
ATOM 576 C CA . ILE A 1 72 ? 4.879 0.556 -3.801 1.00 88.00 72 ILE A CA 1
ATOM 577 C C . ILE A 1 72 ? 5.918 1.340 -4.614 1.00 88.00 72 ILE A C 1
ATOM 579 O O . ILE A 1 72 ? 6.235 0.960 -5.742 1.00 88.00 72 ILE A O 1
ATOM 583 N N . ARG A 1 73 ? 6.477 2.418 -4.046 1.00 88.81 73 ARG A N 1
ATOM 584 C CA . ARG A 1 73 ? 7.512 3.224 -4.716 1.00 88.81 73 ARG A CA 1
ATOM 585 C C . ARG A 1 73 ? 8.788 2.427 -4.961 1.00 88.81 73 ARG A C 1
ATOM 587 O O . ARG A 1 73 ? 9.288 2.465 -6.079 1.00 88.81 73 ARG A O 1
ATOM 594 N N . ASN A 1 74 ? 9.262 1.676 -3.968 1.00 84.25 74 ASN A N 1
ATOM 595 C CA . ASN A 1 74 ? 10.457 0.840 -4.096 1.00 84.25 74 ASN A CA 1
ATOM 596 C C . ASN A 1 74 ? 10.292 -0.205 -5.204 1.00 84.25 74 ASN A C 1
ATOM 598 O O . ASN A 1 74 ? 11.192 -0.391 -6.021 1.00 84.25 74 ASN A O 1
ATOM 602 N N . ILE A 1 75 ? 9.121 -0.845 -5.284 1.00 82.06 75 ILE A N 1
ATOM 603 C CA . ILE A 1 75 ? 8.843 -1.818 -6.345 1.00 82.06 75 ILE A CA 1
ATOM 604 C C . ILE A 1 75 ? 8.838 -1.141 -7.714 1.00 82.06 75 ILE A C 1
ATOM 606 O O . ILE A 1 75 ? 9.466 -1.646 -8.640 1.00 82.06 75 ILE A O 1
ATOM 610 N N . ARG A 1 76 ? 8.192 0.024 -7.844 1.00 84.94 76 ARG A N 1
ATOM 611 C CA . ARG A 1 76 ? 8.198 0.801 -9.091 1.00 84.94 76 ARG A CA 1
ATOM 612 C C . ARG A 1 76 ? 9.615 1.197 -9.509 1.00 84.94 76 ARG A C 1
ATOM 614 O O . ARG A 1 76 ? 9.955 1.099 -10.685 1.00 84.94 76 ARG A O 1
ATOM 621 N N . GLU A 1 77 ? 10.443 1.655 -8.577 1.00 83.69 77 GLU A N 1
ATOM 622 C CA . GLU A 1 77 ? 11.833 2.016 -8.869 1.00 83.69 77 GLU A CA 1
ATOM 623 C C . GLU A 1 77 ? 12.645 0.807 -9.335 1.00 83.69 77 GLU A C 1
ATOM 625 O O . GLU A 1 77 ? 13.328 0.894 -10.349 1.00 83.69 77 GLU A O 1
ATOM 630 N N . ASN A 1 78 ? 12.520 -0.340 -8.667 1.00 76.56 78 ASN A N 1
ATOM 631 C CA . ASN A 1 78 ? 13.187 -1.572 -9.097 1.00 76.56 78 ASN A CA 1
ATOM 632 C C . ASN A 1 78 ? 12.686 -2.053 -10.466 1.00 76.56 78 ASN A C 1
ATOM 634 O O . ASN A 1 78 ? 13.464 -2.536 -11.278 1.00 76.56 78 ASN A O 1
ATOM 638 N N . ALA A 1 79 ? 11.397 -1.877 -10.742 1.00 73.69 79 ALA A N 1
ATOM 639 C CA . ALA A 1 79 ? 10.766 -2.233 -12.004 1.00 73.69 79 ALA A CA 1
ATOM 640 C C . ALA A 1 79 ? 11.164 -1.338 -13.193 1.00 73.69 79 ALA A C 1
ATOM 642 O O . ALA A 1 79 ? 11.085 -1.779 -14.339 1.00 73.69 79 ALA A O 1
ATOM 643 N N . THR A 1 80 ? 11.538 -0.083 -12.932 1.00 74.62 80 THR A N 1
ATOM 644 C CA . THR A 1 80 ? 11.868 0.926 -13.958 1.00 74.62 80 THR A CA 1
ATOM 645 C C . THR A 1 80 ? 13.366 1.157 -14.122 1.00 74.62 80 THR A C 1
ATOM 647 O O . THR A 1 80 ? 13.784 1.775 -15.102 1.00 74.62 80 THR A O 1
ATOM 650 N N . ARG A 1 81 ? 14.194 0.638 -13.208 1.00 70.38 81 ARG A N 1
ATOM 651 C CA . ARG A 1 81 ? 15.643 0.576 -13.404 1.00 70.38 81 ARG A CA 1
ATOM 652 C C . ARG A 1 81 ? 15.952 -0.404 -14.544 1.00 70.38 81 ARG A C 1
ATOM 654 O O . ARG A 1 81 ? 15.509 -1.551 -14.481 1.00 70.38 81 ARG A O 1
ATOM 661 N N . PRO A 1 82 ? 16.704 0.003 -15.581 1.00 55.00 82 PRO A N 1
ATOM 662 C CA . PRO A 1 82 ? 17.225 -0.955 -16.543 1.00 55.00 82 PRO A CA 1
ATOM 663 C C . PRO A 1 82 ? 18.154 -1.918 -15.799 1.00 55.00 82 PRO A C 1
ATOM 665 O O . PRO A 1 82 ? 18.984 -1.477 -15.002 1.00 55.00 82 PRO A O 1
ATOM 668 N N . ALA A 1 83 ? 17.993 -3.223 -16.031 1.00 56.03 83 ALA A N 1
ATOM 669 C CA . ALA A 1 83 ? 18.999 -4.195 -15.622 1.00 56.03 83 ALA A CA 1
ATOM 670 C C . ALA A 1 83 ? 20.320 -3.772 -16.282 1.00 56.03 83 ALA A C 1
ATOM 672 O O . ALA A 1 83 ? 20.375 -3.656 -17.508 1.00 56.03 83 ALA A O 1
ATOM 673 N N . ALA A 1 84 ? 21.304 -3.417 -15.456 1.00 48.84 84 ALA A N 1
ATOM 674 C CA . ALA 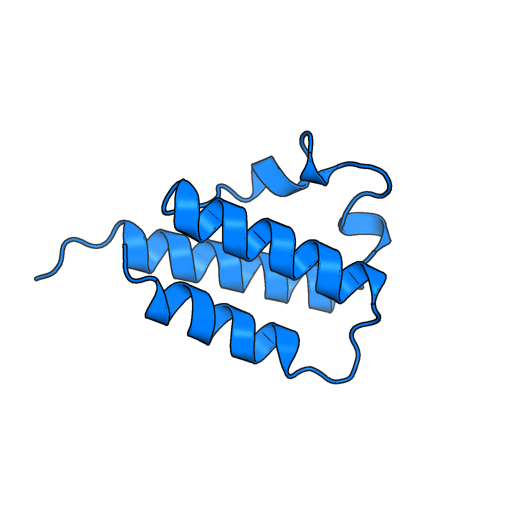A 1 84 ? 22.637 -3.029 -15.905 1.00 48.84 84 ALA A CA 1
ATOM 675 C C . ALA A 1 84 ? 23.376 -4.221 -16.522 1.00 48.84 84 ALA A C 1
ATOM 677 O O . ALA A 1 84 ? 23.167 -5.355 -16.030 1.00 48.84 84 ALA A O 1
#

pLDDT: mean 83.32, std 10.52, range [48.84, 93.19]

Secondary structure (DSSP, 8-state):
--HHHHHHHHHHHHS-TT--HHHHHHHHHHHHHHHHHS---GGGGGSTTTTSSS-HHHHS-HHHHHHHHHHHHHHHHHHHSPP-

Radius of gyration: 12.33 Å; chains: 1; bounding box: 38×19×30 Å

Foldseek 3Di:
DPLVLLCVLVVVLVPPPPDDPVRVVLSVVLSVCCVVVVADDLCCLCPPPNPPPHRPPVRDDPVSNVSSNVSRVVSVVVSPDPPD

Organism: NCBI:txid1472761

Sequence (84 aa):
MDRDAAMEAFAGFLNDRSLNEQQISFVKRVVNYVVDNGYMEPQALTQPPFDRPKSFVRMFSTQQQMDLLTAIRNIRENATRPAA

InterPro domains:
  IPR013670 EcoEI R protein C-terminal domain [PF08463] (3-73)